Protein AF-A0A212QZI5-F1 (afdb_monomer)

InterPro domains:
  IPR009325 Protein of unknown function DUF983 [PF06170] (29-113)

Foldseek 3Di:
DPDPPPPQQPLQCLLPVQADRRPRHFHQDPDLQDGDQATPVRRFGLPDPPVPCPLLVVLLVVLCCVLVVVLVVCCVPPVDDVVVSCVPSVVSSVCSSSVSSRSSVSSVSSVCCVVVVVVRVVVD

Sequence (124 aa):
MSSDNGTKVPLSATAFLGRCPACGCGNIFKHFIVVRERCEPCGQIMGGHDSGDGPVAFIVLIAGFAVLIPALIVEVKYSWPIWLHMLVWLPLAAFLSIGLIRPFKGFLLALQYRYRRHEFDSRS

pLDDT: mean 71.13, std 11.6, range [38.88, 89.56]

Solvent-accessible surface area (backbone atoms only — not comparable to full-atom values): 7194 Å² total; per-residue (Å²): 143,82,83,91,66,85,60,79,53,55,62,63,48,18,14,73,67,30,24,29,71,75,74,56,74,30,61,37,51,76,48,96,84,43,73,38,44,51,32,83,84,72,62,48,55,59,58,87,71,72,76,63,68,62,64,58,55,54,47,51,51,54,36,44,52,69,47,50,55,57,48,53,50,45,46,77,73,63,69,60,62,69,67,59,50,51,67,50,50,52,55,50,45,49,50,47,43,60,61,48,53,48,40,49,56,27,35,51,52,42,48,46,45,70,78,44,44,70,66,48,59,80,68,100

Organism: NCBI:txid1963835

Structure (mmCIF, N/CA/C/O backbone):
data_AF-A0A212QZI5-F1
#
_entry.id   AF-A0A212QZI5-F1
#
loop_
_atom_site.group_PDB
_atom_site.id
_atom_site.type_symbol
_atom_site.label_atom_id
_atom_site.label_alt_id
_atom_site.label_comp_id
_atom_site.label_asym_id
_atom_site.label_entity_id
_atom_site.label_seq_id
_atom_site.pdbx_PDB_ins_code
_atom_site.Cartn_x
_atom_site.Cartn_y
_atom_site.Cartn_z
_atom_site.occupancy
_atom_site.B_iso_or_equiv
_atom_site.auth_seq_id
_atom_site.auth_comp_id
_atom_site.auth_asym_id
_atom_site.auth_atom_id
_atom_site.pdbx_PDB_model_num
ATOM 1 N N . MET A 1 1 ? -22.078 -2.982 31.000 1.00 39.25 1 MET A N 1
ATOM 2 C CA . MET A 1 1 ? -21.034 -3.992 31.284 1.00 39.25 1 MET A CA 1
ATOM 3 C C . MET A 1 1 ? -20.854 -4.864 30.051 1.00 39.25 1 MET A C 1
ATOM 5 O O . MET A 1 1 ? -21.568 -5.843 29.905 1.00 39.25 1 MET A O 1
ATOM 9 N N . SER A 1 2 ? -19.953 -4.480 29.143 1.00 38.88 2 SER A N 1
ATOM 10 C CA . SER A 1 2 ? -19.507 -5.340 28.042 1.00 38.88 2 SER A CA 1
ATOM 11 C C . SER A 1 2 ? -17.980 -5.312 28.015 1.00 38.88 2 SER A C 1
ATOM 13 O O . SER A 1 2 ? -17.371 -4.377 27.518 1.00 38.88 2 SER A O 1
ATOM 15 N N . SER A 1 3 ? -17.416 -6.305 28.702 1.00 42.59 3 SER A N 1
ATOM 16 C CA . SER A 1 3 ? -16.052 -6.838 28.664 1.00 42.59 3 SER A CA 1
ATOM 17 C C . SER A 1 3 ? -14.924 -5.967 28.086 1.00 42.59 3 SER A C 1
ATOM 19 O O . SER A 1 3 ? -14.514 -6.145 26.939 1.00 42.59 3 SER A O 1
ATOM 21 N N . ASP A 1 4 ? -14.287 -5.178 28.956 1.00 43.31 4 ASP A N 1
ATOM 22 C CA . ASP A 1 4 ? -12.915 -4.682 28.792 1.00 43.31 4 ASP A CA 1
ATOM 23 C C . ASP A 1 4 ? -11.900 -5.833 28.929 1.00 43.31 4 ASP A C 1
ATOM 25 O O . ASP A 1 4 ? -11.148 -5.915 29.900 1.00 43.31 4 ASP A O 1
ATOM 29 N N . ASN A 1 5 ? -11.857 -6.763 27.972 1.00 44.56 5 ASN A N 1
ATOM 30 C CA . ASN A 1 5 ? -10.724 -7.682 27.867 1.00 44.56 5 ASN A CA 1
ATOM 31 C C . ASN A 1 5 ? -9.725 -7.097 26.868 1.00 44.56 5 ASN A C 1
ATOM 33 O O . ASN A 1 5 ? -9.809 -7.341 25.663 1.00 44.56 5 ASN A O 1
ATOM 37 N N . GLY A 1 6 ? -8.822 -6.262 27.395 1.00 45.66 6 GLY A N 1
ATOM 38 C CA . GLY A 1 6 ? -7.770 -5.513 26.703 1.00 45.66 6 GLY A CA 1
ATOM 39 C C . GLY A 1 6 ? -6.726 -6.384 26.002 1.00 45.66 6 GLY A C 1
ATOM 40 O O . GLY A 1 6 ? -5.524 -6.261 26.243 1.00 45.66 6 GLY A O 1
ATOM 41 N N . THR A 1 7 ? -7.173 -7.239 25.091 1.00 51.94 7 THR A N 1
ATOM 42 C CA . THR A 1 7 ? -6.313 -8.009 24.206 1.00 51.94 7 THR A CA 1
ATOM 43 C C . THR A 1 7 ? -5.798 -7.033 23.161 1.00 51.94 7 THR A C 1
ATOM 45 O O . THR A 1 7 ? -6.494 -6.685 22.210 1.00 51.94 7 THR A O 1
ATOM 48 N N . LYS A 1 8 ? -4.587 -6.514 23.377 1.00 56.31 8 LYS A N 1
ATOM 49 C CA . LYS A 1 8 ? -3.889 -5.648 22.423 1.00 56.31 8 LYS A CA 1
ATOM 50 C C . LYS A 1 8 ? -3.602 -6.471 21.168 1.00 56.31 8 LYS A C 1
ATOM 52 O O . LYS A 1 8 ? -2.532 -7.065 21.055 1.00 56.31 8 LYS A O 1
ATOM 57 N N . VAL A 1 9 ? -4.568 -6.573 20.258 1.00 60.38 9 VAL A N 1
ATOM 58 C CA . VAL A 1 9 ? -4.349 -7.291 19.006 1.00 60.38 9 VAL A CA 1
ATOM 59 C C . VAL A 1 9 ? -3.200 -6.623 18.262 1.00 60.38 9 VAL A C 1
ATOM 61 O O . VAL A 1 9 ? -3.155 -5.390 18.174 1.00 60.38 9 VAL A O 1
ATOM 64 N N . PRO A 1 10 ? -2.231 -7.409 17.767 1.00 63.16 10 PRO A N 1
ATOM 65 C CA . PRO A 1 10 ? -1.093 -6.835 17.087 1.00 63.16 10 PRO A CA 1
ATOM 66 C C . PRO A 1 10 ? -1.583 -6.143 15.818 1.00 63.16 10 PRO A C 1
ATOM 68 O O . PRO A 1 10 ? -2.365 -6.695 15.043 1.00 63.16 10 PRO A O 1
ATOM 71 N N . LEU A 1 11 ? -1.089 -4.924 15.604 1.00 64.88 11 LEU A N 1
ATOM 72 C CA . LEU A 1 11 ? -1.424 -4.080 14.455 1.00 64.88 11 LEU A CA 1
ATOM 73 C C . LEU A 1 11 ? -1.208 -4.829 13.127 1.00 64.88 11 LEU A C 1
ATOM 75 O O . LEU A 1 11 ? -1.960 -4.647 12.175 1.00 64.88 11 LEU A O 1
ATOM 79 N N . SER A 1 12 ? -0.224 -5.733 13.100 1.00 62.19 12 SER A N 1
ATOM 80 C CA . SER A 1 12 ? 0.062 -6.629 11.982 1.00 62.19 12 SER A CA 1
ATOM 81 C C . SER A 1 12 ? -1.049 -7.648 11.712 1.00 62.19 12 SER A C 1
ATOM 83 O O . SER A 1 12 ? -1.339 -7.908 10.550 1.00 62.19 12 SER A O 1
ATOM 85 N N . ALA A 1 13 ? -1.724 -8.191 12.730 1.00 65.12 13 ALA A N 1
ATOM 86 C CA . ALA A 1 13 ? -2.852 -9.106 12.529 1.00 65.12 13 ALA A CA 1
ATOM 87 C C . ALA A 1 13 ? -4.093 -8.376 12.000 1.00 65.12 13 ALA A C 1
ATOM 89 O O . ALA A 1 13 ? -4.832 -8.922 11.184 1.00 65.12 13 ALA A O 1
ATOM 90 N N . THR A 1 14 ? -4.313 -7.124 12.397 1.00 65.94 14 THR A N 1
ATOM 91 C CA . THR A 1 14 ? -5.383 -6.316 11.796 1.00 65.94 14 THR A CA 1
ATOM 92 C C . THR A 1 14 ? -5.033 -5.890 10.368 1.00 65.94 14 THR A C 1
ATOM 94 O O . THR A 1 14 ? -5.891 -5.959 9.491 1.00 65.94 14 THR A O 1
ATOM 97 N N . ALA A 1 15 ? -3.772 -5.536 10.104 1.00 64.62 15 ALA A N 1
ATOM 98 C CA . ALA A 1 15 ? -3.309 -5.113 8.784 1.00 64.62 15 ALA A CA 1
ATOM 99 C C . ALA A 1 15 ? -3.269 -6.252 7.751 1.00 64.62 15 ALA A C 1
ATOM 101 O O . ALA A 1 15 ? -3.784 -6.089 6.650 1.00 64.62 15 ALA A O 1
ATOM 102 N N . PHE A 1 16 ? -2.687 -7.406 8.094 1.00 62.28 16 PHE A N 1
ATOM 103 C CA . PHE A 1 16 ? -2.511 -8.525 7.160 1.00 62.28 16 PHE A CA 1
ATOM 104 C C . PHE A 1 16 ? -3.683 -9.507 7.153 1.00 62.28 16 PHE A C 1
ATOM 106 O O . PHE A 1 16 ? -4.065 -9.982 6.088 1.00 62.28 16 PHE A O 1
ATOM 113 N N . LEU A 1 17 ? -4.252 -9.827 8.321 1.00 64.44 17 LEU A N 1
ATOM 114 C CA . LEU A 1 17 ? -5.346 -10.801 8.427 1.00 64.44 17 LEU A CA 1
ATOM 115 C C . LEU A 1 17 ? -6.730 -10.144 8.402 1.00 64.44 17 LEU A C 1
ATOM 117 O O . LEU A 1 17 ? -7.727 -10.855 8.321 1.00 64.44 17 LEU A O 1
ATOM 121 N N . GLY A 1 18 ? -6.820 -8.812 8.473 1.00 66.94 18 GLY A N 1
ATOM 122 C CA . GLY A 1 18 ? -8.107 -8.127 8.421 1.00 66.94 18 GLY A CA 1
ATOM 123 C C . GLY A 1 18 ? -8.990 -8.376 9.641 1.00 66.94 18 GLY A C 1
ATOM 124 O O . GLY A 1 18 ? -10.215 -8.365 9.520 1.00 66.94 18 GLY A O 1
ATOM 125 N N . ARG A 1 19 ? -8.378 -8.631 10.803 1.00 71.38 19 ARG A N 1
ATOM 126 C CA . ARG A 1 19 ? -9.061 -8.938 12.069 1.00 71.38 19 ARG A CA 1
ATOM 127 C C . ARG A 1 19 ? -9.432 -7.687 12.848 1.00 71.38 19 ARG A C 1
ATOM 129 O O . ARG A 1 19 ? -8.618 -6.779 12.977 1.00 71.38 19 ARG A O 1
ATOM 136 N N . CYS A 1 20 ? -10.621 -7.686 13.437 1.00 73.06 20 CYS A N 1
ATOM 137 C CA . CYS A 1 20 ? -11.194 -6.580 14.191 1.00 73.06 20 CYS A CA 1
ATOM 138 C C . CYS A 1 20 ? -10.246 -6.098 15.299 1.00 73.06 20 CYS A C 1
ATOM 140 O O . CYS A 1 20 ? -9.810 -6.922 16.104 1.00 73.06 20 CYS A O 1
ATOM 142 N N . PRO A 1 21 ? -9.946 -4.787 15.381 1.00 68.38 21 PRO A N 1
ATOM 143 C CA . PRO A 1 21 ? -9.022 -4.249 16.376 1.00 68.38 21 PRO A CA 1
ATOM 144 C C . PRO A 1 21 ? -9.602 -4.245 17.802 1.00 68.38 21 PRO A C 1
ATOM 146 O O . PRO A 1 21 ? -8.856 -4.045 18.756 1.00 68.38 21 PRO A O 1
ATOM 149 N N . ALA A 1 22 ? -10.916 -4.461 17.954 1.00 68.25 22 ALA A N 1
ATOM 150 C CA . ALA A 1 22 ? -11.597 -4.551 19.244 1.00 68.25 22 ALA A CA 1
ATOM 151 C C . ALA A 1 22 ? -11.564 -5.975 19.823 1.00 68.25 22 ALA A C 1
ATOM 153 O O . ALA A 1 22 ? -11.175 -6.170 20.968 1.00 68.25 22 ALA A O 1
ATOM 154 N N . CYS A 1 23 ? -11.952 -6.978 19.025 1.00 69.12 23 CYS A N 1
ATOM 155 C CA . CYS A 1 23 ? -12.122 -8.358 19.499 1.00 69.12 23 CYS A CA 1
ATOM 156 C C . CYS A 1 23 ? -11.087 -9.359 18.968 1.00 69.12 23 CYS A C 1
ATOM 158 O O . CYS A 1 23 ? -11.017 -10.478 19.461 1.00 69.12 23 CYS A O 1
ATOM 160 N N . GLY A 1 24 ? -10.320 -9.018 17.929 1.00 66.56 24 GLY A N 1
ATOM 161 C CA . GLY A 1 24 ? -9.281 -9.871 17.338 1.00 66.56 24 GLY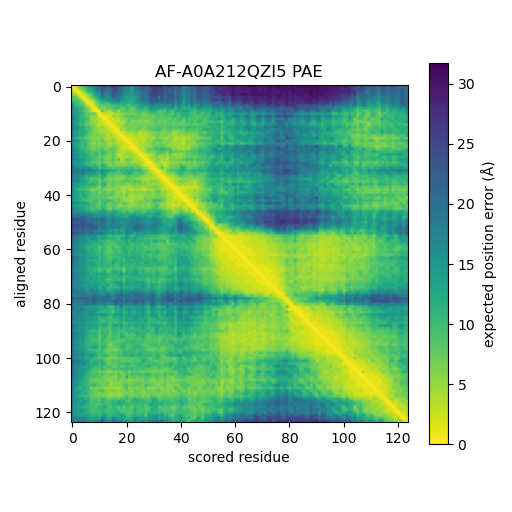 A CA 1
ATOM 162 C C . GLY A 1 24 ? -9.735 -11.135 16.600 1.00 66.56 24 GLY A C 1
ATOM 163 O O . GLY A 1 24 ? -8.908 -11.793 15.959 1.00 66.56 24 GLY A O 1
ATOM 164 N N . CYS A 1 25 ? -11.029 -11.455 16.642 1.00 66.00 25 CYS A N 1
ATOM 165 C CA . CYS A 1 25 ? -11.601 -12.669 16.051 1.00 66.00 25 CYS A CA 1
ATOM 166 C C . CYS A 1 25 ? -12.494 -12.399 14.830 1.00 66.00 25 CYS A C 1
ATOM 168 O O . CYS A 1 25 ? -12.590 -13.250 13.952 1.00 66.00 25 CYS A O 1
ATOM 170 N N . GLY A 1 26 ? -13.143 -11.232 14.746 1.00 67.94 26 GLY A N 1
ATOM 171 C CA . GLY A 1 26 ? -14.036 -10.899 13.629 1.00 67.94 26 GLY A CA 1
ATOM 172 C C . GLY A 1 26 ? -13.288 -10.378 12.405 1.00 67.94 26 GLY A C 1
ATOM 173 O O . GLY A 1 26 ? -12.393 -9.553 12.555 1.00 67.94 26 GLY A O 1
ATOM 174 N N . ASN A 1 27 ? -13.673 -10.790 11.196 1.00 68.00 27 ASN A N 1
ATOM 175 C CA . ASN A 1 27 ? -13.150 -10.177 9.972 1.00 68.00 27 ASN A CA 1
ATOM 176 C C . ASN A 1 27 ? -13.803 -8.813 9.724 1.00 68.00 27 ASN A C 1
ATOM 178 O O . ASN A 1 27 ? -15.028 -8.688 9.686 1.00 68.00 27 ASN A O 1
ATOM 182 N N . ILE A 1 28 ? -12.969 -7.798 9.513 1.00 68.62 28 ILE A N 1
ATOM 183 C CA . ILE A 1 28 ? -13.389 -6.434 9.178 1.00 68.62 28 ILE A CA 1
ATOM 184 C C . ILE A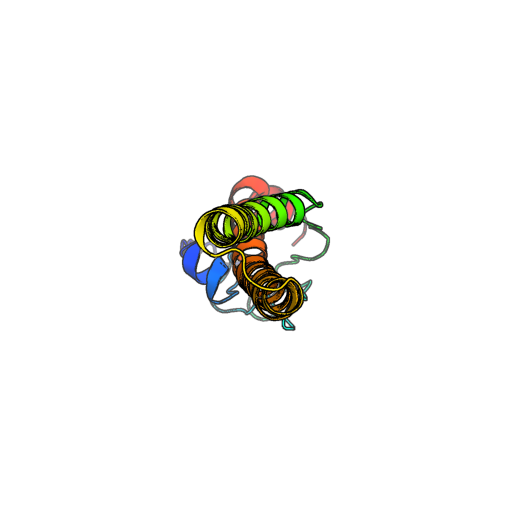 1 28 ? -13.702 -6.310 7.686 1.00 68.62 28 ILE A C 1
ATOM 186 O O . ILE A 1 28 ? -14.474 -5.451 7.274 1.00 68.62 28 ILE A O 1
ATOM 190 N N . PHE A 1 29 ? -13.119 -7.171 6.854 1.00 66.81 29 PHE A N 1
ATOM 191 C CA . PHE A 1 29 ? -13.339 -7.154 5.414 1.00 66.81 29 PHE A CA 1
ATOM 192 C C . PHE A 1 29 ? -14.452 -8.131 5.038 1.00 66.81 29 PHE A C 1
ATOM 194 O O . PHE A 1 29 ? -14.348 -9.331 5.292 1.00 66.81 29 PHE A O 1
ATOM 201 N N . LYS A 1 30 ? -15.522 -7.612 4.420 1.00 60.16 30 LYS A N 1
ATOM 202 C CA . LYS A 1 30 ? -16.602 -8.433 3.845 1.00 60.16 30 LYS A CA 1
ATOM 203 C C . LYS A 1 30 ? -16.194 -8.992 2.481 1.00 60.16 30 LYS A C 1
ATOM 205 O O . LYS A 1 30 ? -16.609 -10.089 2.131 1.00 60.16 30 LYS A O 1
ATOM 210 N N . HIS A 1 31 ? -15.422 -8.228 1.707 1.00 63.50 31 HIS A N 1
ATOM 211 C CA . HIS A 1 31 ? -14.906 -8.569 0.372 1.00 63.50 31 HIS A CA 1
ATOM 212 C C . HIS A 1 31 ? -13.448 -8.108 0.234 1.00 63.50 31 HIS A C 1
ATOM 214 O O . HIS A 1 31 ? -12.894 -7.501 1.145 1.00 63.50 31 HIS A O 1
ATOM 220 N N . PHE A 1 32 ? -12.842 -8.347 -0.935 1.00 56.56 32 PHE A N 1
ATOM 221 C CA . PHE A 1 32 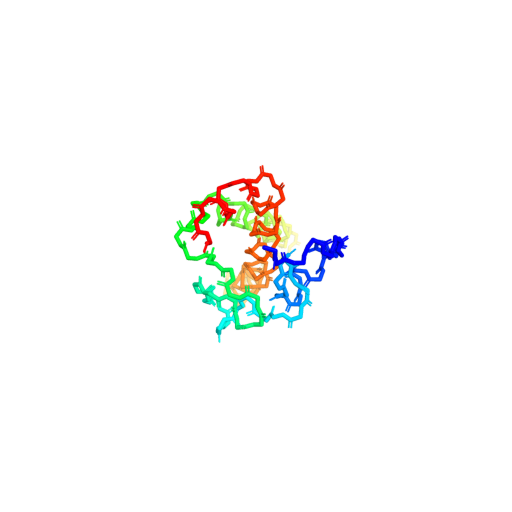? -11.438 -8.055 -1.243 1.00 56.56 32 PHE A CA 1
ATOM 222 C C . PHE A 1 32 ? -10.964 -6.634 -0.855 1.00 56.56 32 PHE A C 1
ATOM 224 O O . PHE A 1 32 ? -9.788 -6.480 -0.523 1.00 56.56 32 PHE A O 1
ATOM 231 N N . ILE A 1 33 ? -11.860 -5.632 -0.896 1.00 59.06 33 ILE A N 1
ATOM 232 C CA . ILE A 1 33 ? -11.581 -4.203 -0.630 1.00 59.06 33 ILE A CA 1
ATOM 233 C C . ILE A 1 33 ? -12.677 -3.540 0.248 1.00 59.06 33 ILE A C 1
ATOM 235 O O . ILE A 1 33 ? -12.510 -2.409 0.707 1.00 59.06 33 ILE A O 1
ATOM 239 N N . VAL A 1 34 ? -13.799 -4.226 0.510 1.00 62.19 34 VAL A N 1
ATOM 240 C CA . VAL A 1 34 ? -14.972 -3.640 1.187 1.00 62.19 34 VAL A CA 1
ATOM 241 C C . VAL A 1 34 ? -14.889 -3.880 2.690 1.00 62.19 34 VAL A C 1
ATOM 243 O O . VAL A 1 34 ? -14.944 -5.027 3.152 1.00 62.19 34 VAL A O 1
ATOM 246 N N . VAL A 1 35 ? -14.779 -2.784 3.438 1.00 65.75 35 VAL A N 1
ATOM 247 C CA . VAL A 1 35 ? -14.856 -2.770 4.900 1.00 65.75 35 VAL A CA 1
ATOM 248 C C . VAL A 1 35 ? -16.310 -2.974 5.316 1.00 65.75 35 VAL A C 1
ATOM 250 O O . VAL A 1 35 ? -17.228 -2.394 4.742 1.00 65.75 35 VAL A O 1
ATOM 253 N N . ARG A 1 36 ? -16.528 -3.845 6.293 1.00 67.31 36 ARG A N 1
ATOM 254 C CA . ARG A 1 36 ? -17.842 -4.148 6.849 1.00 67.31 36 ARG A CA 1
ATOM 255 C C . ARG A 1 36 ? -18.197 -3.075 7.872 1.00 67.31 36 ARG A C 1
ATOM 257 O O . ARG A 1 36 ? -17.394 -2.760 8.744 1.00 67.31 36 ARG A O 1
ATOM 264 N N . GLU A 1 37 ? -19.412 -2.546 7.791 1.00 67.56 37 GLU A N 1
ATOM 265 C CA . GLU A 1 37 ? -19.878 -1.485 8.694 1.00 67.56 37 GLU A CA 1
ATOM 266 C C . GLU A 1 37 ? -20.004 -1.942 10.148 1.00 67.56 37 GLU A C 1
ATOM 268 O O . GLU A 1 37 ? -19.946 -1.116 11.055 1.00 67.56 37 GLU A O 1
ATOM 273 N N . ARG A 1 38 ? -20.165 -3.250 10.381 1.00 69.75 38 ARG A N 1
ATOM 274 C CA . ARG A 1 38 ? -20.322 -3.829 11.713 1.00 69.75 38 ARG A CA 1
ATOM 275 C C . ARG A 1 38 ? -19.534 -5.128 11.865 1.00 69.75 38 ARG A C 1
ATOM 277 O O . ARG A 1 38 ? -19.508 -5.968 10.964 1.00 69.75 38 ARG A O 1
ATOM 284 N N . CYS A 1 39 ? -18.917 -5.286 13.030 1.00 75.94 39 CYS A N 1
ATOM 285 C CA . CYS A 1 39 ? -18.313 -6.531 13.500 1.00 75.94 39 CYS A CA 1
ATOM 286 C C . CYS A 1 39 ? -19.399 -7.552 13.886 1.00 75.94 39 CYS A C 1
ATOM 288 O O . CYS A 1 39 ? -20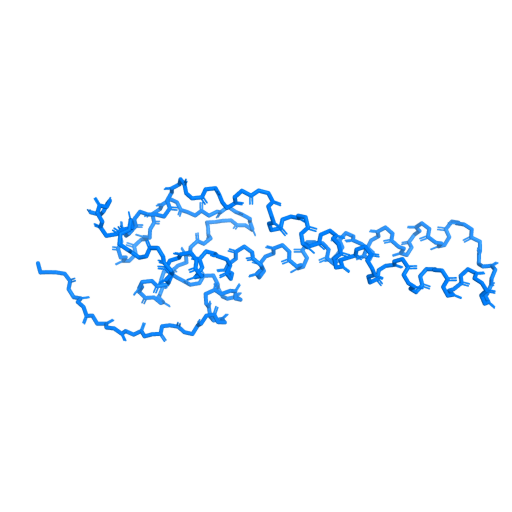.231 -7.242 14.730 1.00 75.94 39 CYS A O 1
ATOM 290 N N . GLU A 1 40 ? -19.375 -8.773 13.344 1.00 69.44 40 GLU A N 1
ATOM 291 C CA . GLU A 1 40 ? -20.295 -9.859 13.753 1.00 69.44 40 GLU A CA 1
ATOM 292 C C . GLU A 1 40 ? -20.109 -10.307 15.219 1.00 69.44 40 GLU A C 1
ATOM 294 O O . GLU A 1 40 ? -21.096 -10.338 15.946 1.00 69.44 40 GLU A O 1
ATOM 299 N N . PRO A 1 41 ? -18.884 -10.612 15.697 1.00 70.56 41 PRO A N 1
ATOM 300 C CA . PRO A 1 41 ? -18.705 -11.125 17.060 1.00 70.56 41 PRO A CA 1
ATOM 301 C C . PRO A 1 41 ? -18.731 -10.053 18.155 1.00 70.56 41 PRO A C 1
ATOM 303 O O . PRO A 1 41 ? -18.974 -10.377 19.310 1.00 70.56 41 PRO A O 1
ATOM 306 N N . CYS A 1 42 ? -18.447 -8.792 17.823 1.00 73.62 42 CYS A N 1
ATOM 307 C CA . CYS A 1 42 ? -18.333 -7.709 18.804 1.00 73.62 42 CYS A CA 1
ATOM 308 C C . CYS A 1 42 ? -19.359 -6.590 18.631 1.00 73.62 42 CYS A C 1
ATOM 310 O O . CYS A 1 42 ? -19.467 -5.726 19.489 1.00 73.62 42 CYS A O 1
ATOM 312 N N . GLY A 1 43 ? -20.103 -6.565 17.524 1.00 69.38 43 GLY A N 1
ATOM 313 C CA . GLY A 1 43 ? -21.138 -5.561 17.283 1.00 69.38 43 GLY A CA 1
ATOM 314 C C . GLY A 1 43 ? -20.631 -4.141 17.009 1.00 69.38 43 GLY A C 1
ATOM 315 O O . GLY A 1 43 ? -21.448 -3.306 16.624 1.00 69.38 43 GLY A O 1
ATOM 316 N N . GLN A 1 44 ? -19.324 -3.865 17.142 1.00 70.88 44 GLN A N 1
ATOM 317 C CA . GLN A 1 44 ? -18.746 -2.531 16.943 1.00 70.88 44 GLN A CA 1
ATOM 318 C C . GLN A 1 44 ? -19.058 -1.976 15.547 1.00 70.88 44 GLN A C 1
ATOM 320 O O . GLN A 1 44 ? -18.826 -2.655 14.537 1.00 70.88 44 GLN A O 1
ATOM 325 N N . ILE A 1 45 ? -19.553 -0.736 15.504 1.00 70.69 45 ILE A N 1
ATOM 326 C CA . ILE A 1 45 ? -19.828 0.006 14.271 1.00 70.69 45 ILE A CA 1
ATOM 327 C C . ILE A 1 45 ? -18.517 0.623 13.772 1.00 70.69 45 ILE A C 1
ATOM 329 O O . ILE A 1 45 ? -17.929 1.476 14.425 1.00 70.69 45 ILE A O 1
ATOM 333 N N . MET A 1 46 ? -18.055 0.170 12.610 1.00 67.31 46 MET A N 1
ATOM 334 C CA . MET A 1 46 ? -16.855 0.650 11.910 1.00 67.31 46 MET A CA 1
ATOM 335 C C . MET A 1 46 ? -17.200 1.424 10.623 1.00 67.31 46 MET A C 1
ATOM 337 O O . MET A 1 46 ? -16.305 1.915 9.937 1.00 67.31 46 MET A O 1
ATOM 341 N N . GLY A 1 47 ? -18.489 1.533 10.281 1.00 59.81 47 GLY A N 1
ATOM 342 C CA . GLY A 1 47 ? -18.976 2.278 9.120 1.00 59.81 47 GLY A CA 1
ATOM 343 C C . GLY A 1 47 ? -18.802 3.796 9.257 1.00 59.81 47 GLY A C 1
ATOM 344 O O . GLY A 1 47 ? -19.013 4.369 10.327 1.00 59.81 47 GLY A O 1
ATOM 345 N N . GLY A 1 48 ? -18.433 4.456 8.155 1.00 56.19 48 GLY A N 1
ATOM 346 C CA . GLY A 1 48 ? -18.358 5.920 8.053 1.00 56.19 48 GLY A CA 1
ATOM 347 C C . GLY A 1 48 ? -16.976 6.537 8.282 1.00 56.19 48 GLY A C 1
ATOM 348 O O . GLY A 1 48 ? -16.826 7.740 8.094 1.00 56.19 48 GLY A O 1
ATOM 349 N N . HIS A 1 49 ? -15.960 5.744 8.631 1.00 54.28 49 HIS A N 1
ATOM 350 C CA . HIS A 1 49 ? -14.568 6.185 8.546 1.00 54.28 49 HIS A CA 1
ATOM 351 C C . HIS A 1 49 ? -14.050 5.926 7.131 1.00 54.28 49 HIS A C 1
ATOM 353 O O . HIS A 1 49 ? -13.304 4.980 6.867 1.00 54.28 49 HIS A O 1
ATOM 359 N N . ASP A 1 50 ? -14.485 6.773 6.201 1.00 54.47 50 ASP A N 1
ATOM 360 C CA . ASP A 1 50 ? -13.786 6.921 4.935 1.00 54.47 50 ASP A CA 1
ATOM 361 C C . ASP A 1 50 ? -12.413 7.497 5.293 1.00 54.47 50 ASP A C 1
ATOM 363 O O . ASP A 1 50 ? -12.269 8.658 5.682 1.00 54.47 50 ASP A O 1
ATOM 367 N N . SER A 1 51 ? -11.402 6.628 5.341 1.00 54.69 51 SER A N 1
ATOM 368 C CA . SER A 1 51 ? -10.014 7.052 5.479 1.00 54.69 51 SER A CA 1
ATOM 369 C C . SER A 1 51 ? -9.685 7.853 4.226 1.00 54.69 51 SER A C 1
ATOM 371 O O . SER A 1 51 ? -9.274 7.262 3.231 1.00 54.69 51 SER A O 1
ATOM 373 N N . GLY A 1 52 ? -9.957 9.162 4.272 1.00 54.16 52 GLY A N 1
ATOM 374 C CA . GLY A 1 52 ? -9.840 10.081 3.141 1.00 54.16 52 GLY A CA 1
ATOM 375 C C . GLY A 1 52 ? -8.506 9.933 2.427 1.00 54.16 52 GLY A C 1
ATOM 376 O O . GLY A 1 52 ? -7.533 9.575 3.076 1.00 54.16 52 GLY A O 1
ATOM 377 N N . ASP A 1 53 ? -8.490 10.211 1.122 1.00 58.88 53 ASP A N 1
ATOM 378 C CA . ASP A 1 53 ? -7.520 9.888 0.051 1.00 58.88 53 ASP A CA 1
ATOM 379 C C . ASP A 1 53 ? -5.996 9.867 0.330 1.00 58.88 53 ASP A C 1
ATOM 381 O O . ASP A 1 53 ? -5.223 9.402 -0.511 1.00 58.88 53 ASP A O 1
ATOM 385 N N . GLY A 1 54 ? -5.520 10.277 1.506 1.00 63.62 54 GLY A N 1
ATOM 386 C CA . GLY A 1 54 ? -4.130 10.128 1.952 1.00 63.62 54 GLY A CA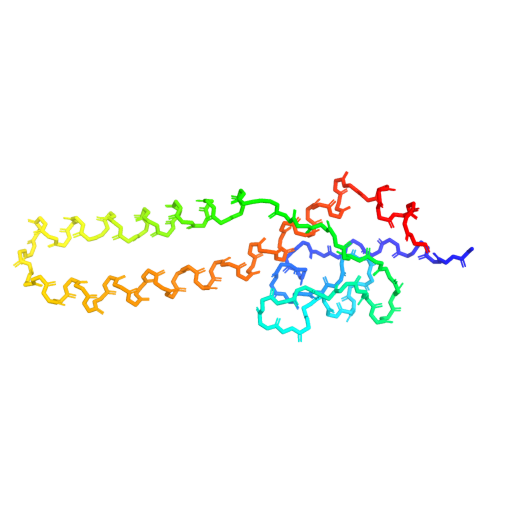 1
ATOM 387 C C . GLY A 1 54 ? -3.525 8.716 1.806 1.00 63.62 54 GLY A C 1
ATOM 388 O O . GLY A 1 54 ? -2.359 8.614 1.420 1.00 63.62 54 GLY A O 1
ATOM 389 N N . PRO A 1 55 ? -4.268 7.614 2.035 1.00 69.56 55 PRO A N 1
ATOM 390 C CA . PRO A 1 55 ? -3.769 6.256 1.853 1.00 69.56 55 PRO A CA 1
ATOM 391 C C . PRO A 1 55 ? -3.398 5.967 0.406 1.00 69.56 55 PRO A C 1
ATOM 393 O O . PRO A 1 55 ? -2.354 5.380 0.131 1.00 69.56 55 PRO A O 1
ATOM 396 N N . VAL A 1 56 ? -4.258 6.399 -0.515 1.00 74.19 56 VAL A N 1
ATOM 397 C CA . VAL A 1 56 ? -4.104 6.149 -1.947 1.00 74.19 56 VAL A CA 1
ATOM 398 C C . VAL A 1 56 ? -2.911 6.935 -2.476 1.00 74.19 56 VAL A C 1
ATOM 400 O O . VAL A 1 56 ? -2.065 6.353 -3.150 1.00 74.19 56 VAL A O 1
ATOM 403 N N . ALA A 1 57 ? -2.776 8.209 -2.095 1.00 78.94 57 ALA A N 1
ATOM 404 C CA . ALA A 1 57 ? -1.634 9.033 -2.485 1.00 78.94 57 ALA A CA 1
ATOM 405 C C . ALA A 1 57 ? -0.293 8.424 -2.034 1.00 78.94 57 ALA A C 1
ATOM 407 O O . ALA A 1 57 ? 0.654 8.363 -2.817 1.00 78.94 57 ALA A O 1
ATOM 408 N N . PHE A 1 58 ? -0.218 7.907 -0.802 1.00 80.44 58 PHE A N 1
ATOM 409 C CA . PHE A 1 58 ? 1.005 7.285 -0.283 1.00 80.44 58 PHE A CA 1
ATOM 410 C C . PHE A 1 58 ? 1.377 6.006 -1.045 1.00 80.44 58 PHE A C 1
ATOM 412 O O . PHE A 1 58 ? 2.545 5.784 -1.369 1.00 80.44 58 PHE A O 1
ATOM 419 N N . ILE A 1 59 ? 0.378 5.183 -1.379 1.00 80.19 59 ILE A N 1
ATOM 420 C CA . ILE A 1 59 ? 0.576 3.960 -2.165 1.00 80.19 59 ILE A CA 1
ATOM 421 C C . ILE A 1 59 ? 1.056 4.293 -3.577 1.00 80.19 59 ILE A C 1
ATOM 423 O O . ILE A 1 59 ? 2.007 3.674 -4.051 1.00 80.19 59 ILE A O 1
ATOM 427 N N . VAL A 1 60 ? 0.434 5.278 -4.231 1.00 83.62 60 VAL A N 1
ATOM 428 C CA . VAL A 1 60 ? 0.804 5.707 -5.586 1.00 83.62 60 VAL A CA 1
ATOM 429 C C . VAL A 1 60 ? 2.224 6.269 -5.615 1.00 83.62 60 VAL A C 1
ATOM 431 O O . VAL A 1 60 ? 2.974 5.942 -6.530 1.00 83.62 60 VAL A O 1
ATOM 434 N N . LEU A 1 61 ? 2.635 7.040 -4.602 1.00 86.69 61 LEU A N 1
ATOM 435 C CA . LEU A 1 61 ? 4.010 7.537 -4.494 1.00 86.69 61 LEU A CA 1
ATOM 436 C C . LEU A 1 61 ? 5.017 6.387 -4.375 1.00 86.69 61 LEU A C 1
ATOM 438 O O . LEU A 1 61 ? 5.963 6.322 -5.157 1.00 86.69 61 LEU A O 1
ATOM 442 N N . ILE A 1 62 ? 4.805 5.451 -3.445 1.00 85.38 62 ILE A N 1
ATOM 443 C CA . ILE A 1 62 ? 5.718 4.313 -3.246 1.00 85.38 62 ILE A CA 1
ATOM 444 C C . ILE A 1 62 ? 5.773 3.427 -4.495 1.00 85.38 62 ILE A C 1
ATOM 446 O O . ILE A 1 62 ? 6.862 3.082 -4.955 1.00 85.38 62 ILE A O 1
ATOM 450 N N . ALA A 1 63 ? 4.615 3.075 -5.060 1.00 86.81 63 ALA A N 1
ATOM 451 C CA . ALA A 1 63 ? 4.537 2.254 -6.265 1.00 86.81 63 ALA A CA 1
ATOM 452 C C . ALA A 1 63 ? 5.187 2.959 -7.464 1.00 86.81 63 ALA A C 1
ATOM 454 O O . ALA A 1 63 ? 5.939 2.334 -8.207 1.00 86.81 63 ALA A O 1
ATOM 455 N N . GLY A 1 64 ? 4.956 4.267 -7.608 1.00 86.19 64 GLY A N 1
ATOM 456 C CA . GLY A 1 64 ? 5.567 5.106 -8.633 1.00 86.19 64 GLY A CA 1
ATOM 457 C C . GLY A 1 64 ? 7.088 5.101 -8.537 1.00 86.19 64 GLY A C 1
ATOM 458 O O . GLY A 1 64 ? 7.747 4.772 -9.514 1.00 86.19 64 GLY A O 1
ATOM 459 N N . PHE A 1 65 ? 7.663 5.371 -7.363 1.00 88.81 65 PHE A N 1
ATOM 460 C CA . PHE A 1 65 ? 9.118 5.316 -7.173 1.00 88.81 65 PHE A CA 1
ATOM 461 C C . PHE A 1 65 ? 9.698 3.921 -7.439 1.00 88.81 65 PHE A C 1
ATOM 463 O O . PHE A 1 65 ? 10.726 3.800 -8.106 1.00 88.81 65 PHE A O 1
ATOM 470 N N . ALA A 1 66 ? 9.027 2.869 -6.964 1.00 87.62 66 ALA A N 1
ATOM 471 C CA . ALA A 1 66 ? 9.466 1.487 -7.152 1.00 87.62 66 ALA A CA 1
ATOM 472 C C . ALA A 1 66 ? 9.455 1.039 -8.623 1.00 87.62 66 ALA A C 1
ATOM 474 O O . ALA A 1 66 ? 10.233 0.166 -8.993 1.00 87.62 66 ALA A O 1
ATOM 475 N N . VAL A 1 67 ? 8.592 1.625 -9.455 1.00 87.06 67 VAL A N 1
ATOM 476 C CA . VAL A 1 67 ? 8.480 1.339 -10.895 1.00 87.06 67 VAL A CA 1
ATOM 477 C C . VAL A 1 67 ? 9.390 2.264 -11.707 1.00 87.06 67 VAL A C 1
ATOM 479 O O . VAL A 1 67 ? 10.151 1.799 -12.548 1.00 87.06 67 VAL A O 1
ATOM 482 N N . LEU A 1 68 ? 9.365 3.570 -11.434 1.00 87.88 68 LEU A N 1
ATOM 483 C CA . LEU A 1 68 ? 10.064 4.589 -12.222 1.00 87.88 68 LEU A CA 1
ATOM 484 C C . LEU A 1 68 ? 11.587 4.510 -12.094 1.00 87.88 68 LEU A C 1
ATOM 486 O O . LEU A 1 68 ? 12.276 4.652 -13.100 1.00 87.88 68 LEU A O 1
ATOM 490 N N . ILE A 1 69 ? 12.126 4.269 -10.891 1.00 89.56 69 ILE A N 1
ATOM 491 C CA . ILE A 1 69 ? 13.583 4.165 -10.692 1.00 89.56 69 ILE A CA 1
ATOM 492 C C . ILE A 1 69 ? 14.180 3.044 -11.558 1.00 89.56 69 ILE A C 1
ATOM 494 O O . ILE A 1 69 ? 15.088 3.319 -12.345 1.00 89.56 69 ILE A O 1
ATOM 498 N N . PRO A 1 70 ? 13.709 1.788 -11.463 1.00 84.94 70 PRO A N 1
ATOM 499 C CA . PRO A 1 70 ? 14.268 0.723 -12.278 1.00 84.94 70 PRO A CA 1
ATOM 500 C C . PRO A 1 70 ? 13.878 0.842 -13.760 1.00 84.94 70 PRO A C 1
ATOM 502 O O . PRO A 1 70 ? 14.684 0.440 -14.594 1.00 84.94 70 PRO A O 1
ATOM 505 N N . ALA A 1 71 ? 12.739 1.457 -14.113 1.00 84.38 71 ALA A N 1
ATOM 506 C CA . ALA A 1 71 ? 12.412 1.782 -15.509 1.00 84.38 71 ALA A CA 1
ATOM 507 C C . ALA A 1 71 ? 13.458 2.693 -16.139 1.00 84.38 71 ALA A C 1
ATOM 509 O O . ALA A 1 71 ? 14.015 2.360 -17.183 1.00 84.38 71 ALA A O 1
ATOM 510 N N . LEU A 1 72 ? 13.807 3.775 -15.444 1.00 86.25 72 LEU A N 1
ATOM 511 C CA . LEU A 1 72 ? 14.823 4.711 -15.905 1.00 86.25 72 LEU A CA 1
ATOM 512 C C . LEU A 1 72 ? 16.202 4.041 -16.019 1.00 86.25 72 LEU A C 1
ATOM 514 O O . LEU A 1 72 ? 16.926 4.270 -16.984 1.00 86.25 72 LEU A O 1
ATOM 518 N N . ILE A 1 73 ? 16.563 3.174 -15.067 1.00 86.00 73 ILE A N 1
ATOM 519 C CA . ILE A 1 73 ? 17.832 2.427 -15.111 1.00 86.00 73 ILE A CA 1
ATOM 520 C C . ILE A 1 73 ? 17.879 1.486 -16.321 1.00 86.00 73 ILE A C 1
ATOM 522 O O . ILE A 1 73 ? 18.905 1.412 -16.997 1.00 86.00 73 ILE A O 1
ATOM 526 N N . VAL A 1 74 ? 16.796 0.755 -16.593 1.00 84.69 74 VAL A N 1
ATOM 527 C CA . VAL A 1 74 ? 16.715 -0.169 -17.735 1.00 84.69 74 VAL A CA 1
ATOM 528 C C . VAL A 1 74 ? 16.775 0.595 -19.056 1.00 84.69 74 VAL A C 1
ATOM 530 O O . VAL A 1 74 ? 17.491 0.178 -19.966 1.00 84.69 74 VAL A O 1
ATOM 533 N N . GLU A 1 75 ? 16.095 1.733 -19.150 1.00 82.25 75 GLU A N 1
ATOM 534 C CA . GLU A 1 75 ? 16.097 2.571 -20.348 1.00 82.25 75 GLU A CA 1
ATOM 535 C C . GLU A 1 75 ? 17.493 3.129 -20.652 1.00 82.25 75 GLU A C 1
ATOM 537 O O . GLU A 1 75 ? 18.001 2.953 -21.763 1.00 82.25 75 GLU A O 1
ATOM 542 N N . VAL A 1 76 ? 18.164 3.695 -19.642 1.00 83.62 76 VAL A N 1
ATOM 543 C CA . VAL A 1 76 ? 19.516 4.262 -19.779 1.00 83.62 76 VAL A CA 1
ATOM 544 C C . VAL A 1 76 ? 20.560 3.190 -20.097 1.00 83.62 76 VAL A C 1
ATOM 546 O O . VAL A 1 76 ? 21.506 3.454 -20.837 1.00 83.62 76 VAL A O 1
ATOM 549 N N . LYS A 1 77 ? 20.426 1.983 -19.533 1.00 81.31 77 LYS A N 1
ATOM 550 C CA . LYS A 1 77 ? 21.480 0.959 -19.596 1.00 81.31 77 LYS A CA 1
ATOM 551 C C . LYS A 1 77 ? 21.315 -0.041 -20.740 1.00 81.31 77 LYS A C 1
ATOM 553 O O . LYS A 1 77 ? 22.315 -0.588 -21.193 1.00 81.31 77 LYS A O 1
ATOM 558 N N . TYR A 1 78 ? 20.083 -0.321 -21.165 1.00 72.88 78 TYR A N 1
ATOM 559 C CA . TYR A 1 78 ? 19.776 -1.416 -22.094 1.00 72.88 78 TYR A CA 1
ATOM 560 C C . TYR A 1 78 ? 19.057 -0.983 -23.378 1.00 72.88 78 TYR A C 1
ATOM 562 O O . TYR A 1 78 ? 18.918 -1.819 -24.269 1.00 72.88 78 TYR A O 1
ATOM 570 N N . SER A 1 79 ? 18.606 0.276 -23.497 1.00 69.44 79 SER A N 1
ATOM 571 C CA . SER A 1 79 ? 17.878 0.785 -24.678 1.00 69.44 79 SER A CA 1
ATOM 572 C C . SER A 1 79 ? 16.784 -0.183 -25.158 1.00 69.44 79 SER A C 1
ATOM 574 O O . SER A 1 79 ? 16.690 -0.527 -26.337 1.00 69.44 79 SER A O 1
ATOM 576 N N . TRP A 1 80 ? 15.993 -0.704 -24.216 1.00 69.88 80 TRP A N 1
ATOM 577 C CA . TRP A 1 80 ? 15.010 -1.749 -24.499 1.00 69.88 80 TRP A CA 1
ATOM 578 C C . TRP A 1 80 ? 13.837 -1.208 -25.336 1.00 69.88 80 TRP A C 1
ATOM 580 O O . TRP A 1 80 ? 13.417 -0.069 -25.126 1.00 69.88 80 TRP A O 1
ATOM 590 N N . PRO A 1 81 ? 13.247 -2.011 -26.242 1.00 78.88 81 PRO A N 1
ATOM 591 C CA . PRO A 1 81 ? 12.107 -1.579 -27.042 1.00 78.88 81 PRO A CA 1
ATOM 592 C C . PRO A 1 81 ? 10.912 -1.174 -26.160 1.00 78.88 81 PRO A C 1
ATOM 594 O O . PRO A 1 81 ? 10.600 -1.828 -25.160 1.00 78.88 81 PRO A O 1
ATOM 597 N N . ILE A 1 82 ? 10.212 -0.106 -26.563 1.00 77.88 82 ILE A N 1
ATOM 598 C CA . ILE A 1 82 ? 9.133 0.542 -25.788 1.00 77.88 82 ILE A CA 1
ATOM 599 C C . ILE A 1 82 ? 7.985 -0.419 -25.426 1.00 77.88 82 ILE A C 1
ATOM 601 O O . ILE A 1 82 ? 7.361 -0.297 -24.373 1.00 77.88 82 ILE A O 1
ATOM 605 N N . TRP A 1 83 ? 7.716 -1.414 -26.277 1.00 82.38 83 TRP A N 1
ATOM 606 C CA . TRP A 1 83 ? 6.659 -2.401 -26.041 1.00 82.38 83 TRP A CA 1
ATOM 607 C C . TRP A 1 83 ? 6.938 -3.271 -24.809 1.00 82.38 83 TRP A C 1
ATOM 609 O O . TRP A 1 83 ? 6.028 -3.574 -24.041 1.00 82.38 83 TRP A O 1
ATOM 619 N N . LEU A 1 84 ? 8.205 -3.618 -24.581 1.00 84.19 84 LEU A N 1
ATOM 620 C CA . LEU A 1 84 ? 8.628 -4.447 -23.455 1.00 84.19 84 LEU A CA 1
ATOM 621 C C . LEU A 1 84 ? 8.559 -3.659 -22.140 1.00 84.19 84 LEU A C 1
ATOM 623 O O . LEU A 1 84 ? 8.151 -4.200 -21.114 1.00 84.19 84 LEU A O 1
ATOM 627 N N . HIS A 1 85 ? 8.835 -2.352 -22.201 1.00 79.81 85 HIS A N 1
ATOM 628 C CA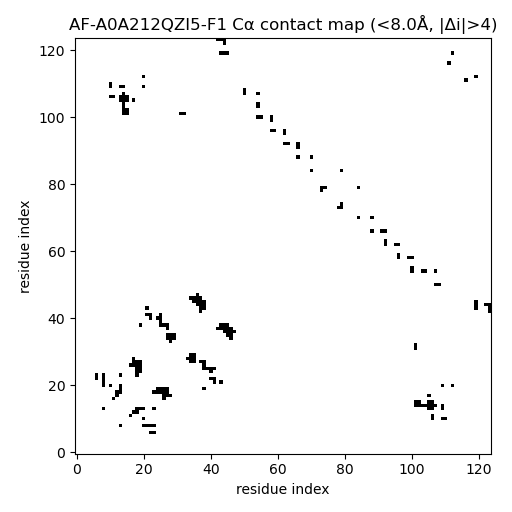 . HIS A 1 85 ? 8.572 -1.434 -21.096 1.00 79.81 85 HIS A CA 1
ATOM 629 C C . HIS A 1 85 ? 7.089 -1.443 -20.716 1.00 79.81 85 HIS A C 1
ATOM 631 O O . HIS A 1 85 ? 6.759 -1.687 -19.558 1.00 79.81 85 HIS A O 1
ATOM 637 N N . MET A 1 86 ? 6.176 -1.248 -21.671 1.00 81.50 86 MET A N 1
ATOM 638 C CA . MET A 1 86 ? 4.747 -1.284 -21.346 1.00 81.50 86 MET A CA 1
ATOM 639 C C . MET A 1 86 ? 4.311 -2.649 -20.809 1.00 81.50 86 MET A C 1
ATOM 641 O O . MET A 1 86 ? 3.611 -2.699 -19.805 1.00 81.50 86 MET A O 1
ATOM 645 N N . LEU A 1 87 ? 4.760 -3.753 -21.410 1.00 87.56 87 LEU A N 1
ATOM 646 C CA . LEU A 1 87 ? 4.362 -5.096 -20.982 1.00 87.56 87 LEU A CA 1
ATOM 647 C C . LEU A 1 87 ? 4.832 -5.439 -19.562 1.00 87.56 87 LEU A C 1
ATOM 649 O O . LEU A 1 87 ? 4.151 -6.192 -18.882 1.00 87.56 87 LEU A O 1
ATOM 653 N N . VAL A 1 88 ? 5.974 -4.920 -19.105 1.00 87.31 88 VAL A N 1
ATOM 654 C CA . VAL A 1 88 ? 6.527 -5.241 -17.776 1.00 87.31 88 VAL A CA 1
ATOM 655 C C . VAL A 1 88 ? 6.086 -4.225 -16.724 1.00 87.31 88 VAL A C 1
ATOM 657 O O . VAL A 1 88 ? 5.638 -4.612 -15.643 1.00 87.31 88 VAL A O 1
ATOM 660 N N . TRP A 1 89 ? 6.163 -2.927 -17.027 1.00 84.81 89 TRP A N 1
ATOM 661 C CA . TRP A 1 89 ? 5.900 -1.872 -16.047 1.00 84.81 89 TRP A CA 1
ATOM 662 C C . TRP A 1 89 ? 4.416 -1.720 -15.712 1.00 84.81 89 TRP A C 1
ATOM 664 O O . TRP A 1 89 ? 4.102 -1.505 -14.543 1.00 84.81 89 TRP A O 1
ATOM 674 N N . LEU A 1 90 ? 3.494 -1.885 -16.676 1.00 85.62 90 LEU A N 1
ATOM 675 C CA . LEU A 1 90 ? 2.049 -1.822 -16.395 1.00 85.62 90 LEU A CA 1
ATOM 676 C C . LEU A 1 90 ? 1.597 -2.893 -15.392 1.00 85.62 90 LEU A C 1
ATOM 678 O O . LEU A 1 90 ? 1.000 -2.529 -14.376 1.00 85.62 90 LEU A O 1
ATOM 682 N N . PRO A 1 91 ? 1.847 -4.199 -15.627 1.00 88.06 91 PRO A N 1
ATOM 683 C CA . PRO A 1 91 ? 1.421 -5.211 -14.677 1.00 88.06 91 PRO A CA 1
ATOM 684 C C . PRO A 1 91 ? 2.180 -5.081 -13.363 1.00 88.06 91 PRO A C 1
ATOM 686 O O . PRO A 1 91 ? 1.557 -5.235 -12.320 1.00 88.06 91 PRO A O 1
ATOM 689 N N . LEU A 1 92 ? 3.472 -4.732 -13.373 1.00 88.19 92 LEU A N 1
ATOM 690 C CA . LEU A 1 92 ? 4.220 -4.525 -12.133 1.00 88.19 92 LEU A CA 1
ATOM 691 C C . LEU A 1 92 ? 3.604 -3.401 -11.286 1.00 88.19 92 LEU A C 1
ATOM 693 O O . LEU A 1 92 ? 3.352 -3.601 -10.099 1.00 88.19 92 LEU A O 1
ATOM 697 N N . ALA A 1 93 ? 3.282 -2.256 -11.896 1.00 85.69 93 ALA A N 1
ATOM 698 C CA . ALA A 1 93 ? 2.618 -1.142 -11.223 1.00 85.69 93 ALA A CA 1
ATOM 699 C C . ALA A 1 93 ? 1.233 -1.533 -10.686 1.00 85.69 93 ALA A C 1
ATOM 701 O O . ALA A 1 93 ? 0.891 -1.197 -9.547 1.00 85.69 93 ALA A O 1
ATOM 702 N N . ALA A 1 94 ? 0.449 -2.277 -11.472 1.00 85.81 94 ALA A N 1
ATOM 703 C CA . ALA A 1 94 ? -0.862 -2.768 -11.058 1.00 85.81 94 ALA A CA 1
ATOM 704 C C . ALA A 1 94 ? -0.755 -3.744 -9.875 1.00 85.81 94 ALA A C 1
ATOM 706 O O . ALA A 1 94 ? -1.454 -3.579 -8.874 1.00 85.81 94 ALA A O 1
ATOM 707 N N . PHE A 1 95 ? 0.155 -4.718 -9.947 1.00 87.00 95 PHE A N 1
ATOM 708 C CA . PHE A 1 95 ? 0.393 -5.690 -8.879 1.00 87.00 95 PHE A CA 1
ATOM 709 C C . PHE A 1 95 ? 0.884 -5.023 -7.596 1.00 87.00 95 PHE A C 1
ATOM 711 O O . PHE A 1 95 ? 0.356 -5.330 -6.526 1.00 87.00 95 PHE A O 1
ATOM 718 N N . LEU A 1 96 ? 1.838 -4.087 -7.686 1.00 84.88 96 LEU A N 1
ATOM 719 C CA . LEU A 1 96 ? 2.298 -3.327 -6.522 1.00 84.88 96 LEU A CA 1
ATOM 720 C C . LEU A 1 96 ? 1.151 -2.538 -5.894 1.00 84.88 96 LEU A C 1
ATOM 722 O O . LEU A 1 96 ? 0.942 -2.626 -4.686 1.00 84.88 96 LEU A O 1
ATOM 726 N N . SER A 1 97 ? 0.379 -1.813 -6.702 1.00 81.38 97 SER A N 1
ATOM 727 C CA . SER A 1 97 ? -0.725 -0.988 -6.204 1.00 81.38 97 SER A CA 1
ATOM 728 C C . SER A 1 97 ? -1.782 -1.843 -5.501 1.00 81.38 97 SER A C 1
ATOM 730 O O . SER A 1 97 ? -2.145 -1.570 -4.359 1.00 81.38 97 SER A O 1
ATOM 732 N N . ILE A 1 98 ? -2.228 -2.932 -6.133 1.00 80.69 98 ILE A N 1
ATOM 733 C CA . ILE A 1 98 ? -3.236 -3.842 -5.566 1.00 80.69 98 ILE A CA 1
ATOM 734 C C . ILE A 1 98 ? -2.706 -4.537 -4.304 1.00 80.69 98 ILE A C 1
ATOM 736 O O . ILE A 1 98 ? -3.430 -4.660 -3.310 1.00 80.69 98 ILE A O 1
ATOM 740 N N . GLY A 1 99 ? -1.444 -4.973 -4.329 1.00 80.69 99 GLY A N 1
ATOM 741 C CA . GLY A 1 99 ? -0.784 -5.624 -3.203 1.00 80.69 99 GLY A CA 1
ATOM 742 C C . GLY A 1 99 ? -0.648 -4.708 -1.990 1.00 80.69 99 GLY A C 1
ATOM 743 O O . GLY A 1 99 ? -0.856 -5.164 -0.869 1.00 80.69 99 GLY A O 1
ATOM 744 N N . LEU A 1 100 ? -0.369 -3.419 -2.204 1.00 76.25 100 LEU A N 1
ATOM 745 C CA . LEU A 1 100 ? -0.15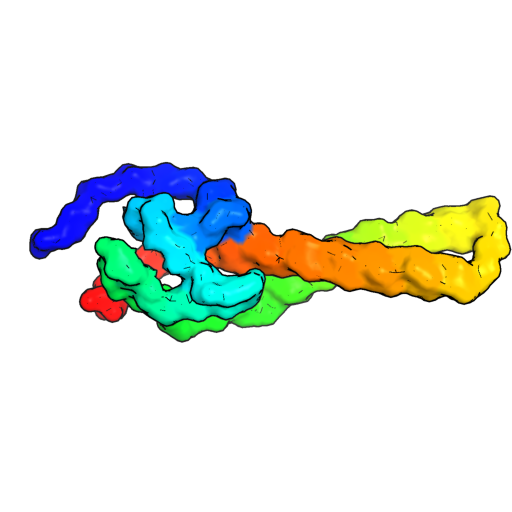7 -2.446 -1.132 1.00 76.25 100 LEU A CA 1
ATOM 746 C C . LEU A 1 100 ? -1.470 -1.869 -0.580 1.00 76.25 100 LEU A C 1
ATOM 748 O O . LEU A 1 100 ? -1.563 -1.630 0.622 1.00 76.25 100 LEU A O 1
ATOM 752 N N . ILE A 1 101 ? -2.514 -1.719 -1.406 1.00 76.38 101 ILE A N 1
ATOM 753 C CA . ILE A 1 101 ? -3.832 -1.203 -0.978 1.00 76.38 101 ILE A CA 1
ATOM 754 C C . ILE A 1 101 ? -4.425 -2.008 0.182 1.00 76.38 101 ILE A C 1
ATOM 756 O O . ILE A 1 101 ? -5.020 -1.438 1.100 1.00 76.38 101 ILE A O 1
ATOM 760 N N . ARG A 1 102 ? -4.257 -3.331 0.171 1.00 71.19 102 ARG A N 1
ATOM 761 C CA . ARG A 1 102 ? -4.850 -4.226 1.175 1.00 71.19 102 ARG A CA 1
ATOM 762 C C . ARG A 1 1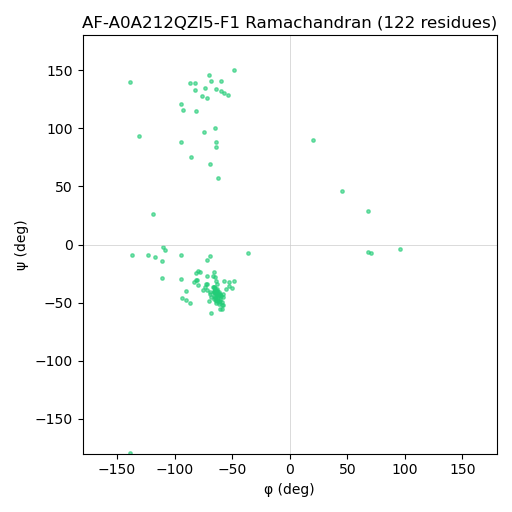02 ? -4.266 -4.072 2.582 1.00 71.19 102 ARG A C 1
ATOM 764 O O . ARG A 1 102 ? -5.042 -3.745 3.484 1.00 71.19 102 ARG A O 1
ATOM 771 N N . PRO A 1 103 ? -2.951 -4.262 2.804 1.00 69.31 103 PRO A N 1
ATOM 772 C CA . PRO A 1 103 ? -2.364 -4.096 4.127 1.00 69.31 103 PRO A CA 1
ATOM 773 C C . PRO A 1 103 ? -2.492 -2.655 4.611 1.00 69.31 103 PRO A C 1
ATOM 775 O O . PRO A 1 103 ? -2.717 -2.432 5.797 1.00 69.31 103 PRO A O 1
ATOM 778 N N . PHE A 1 104 ? -2.417 -1.674 3.707 1.00 71.94 104 PHE A N 1
ATOM 779 C CA . PHE A 1 104 ? -2.465 -0.267 4.085 1.00 71.94 104 PHE A CA 1
ATOM 780 C C . PHE A 1 104 ? -3.851 0.152 4.589 1.00 71.94 104 PHE A C 1
ATOM 782 O O . PHE A 1 104 ? -3.945 0.792 5.636 1.00 71.94 104 PHE A O 1
ATOM 789 N N . LYS A 1 105 ? -4.940 -0.280 3.929 1.00 68.25 105 LYS A N 1
ATOM 790 C CA . LYS A 1 105 ? -6.306 -0.050 4.439 1.00 68.25 105 LYS A CA 1
ATOM 791 C C . LYS A 1 105 ? -6.521 -0.689 5.814 1.00 68.25 105 LYS A C 1
ATOM 793 O O . LYS A 1 105 ? -7.067 -0.039 6.702 1.00 68.25 105 LYS A O 1
ATOM 798 N N . GLY A 1 106 ? -6.067 -1.930 6.014 1.00 69.06 106 GLY A N 1
ATOM 799 C CA . GLY A 1 106 ? -6.178 -2.612 7.311 1.00 69.06 106 GLY A CA 1
ATOM 800 C C . GLY A 1 106 ? -5.351 -1.938 8.412 1.00 69.06 106 GLY A C 1
ATOM 801 O O . GLY A 1 106 ? -5.823 -1.765 9.534 1.00 69.06 106 GLY A O 1
ATOM 802 N N . PHE A 1 107 ? -4.135 -1.503 8.081 1.00 72.25 107 PHE A N 1
ATOM 803 C CA . PHE A 1 107 ? -3.221 -0.824 8.997 1.00 72.25 107 PHE A CA 1
ATOM 804 C C . PHE A 1 107 ? -3.756 0.533 9.455 1.00 72.25 107 PHE A C 1
ATOM 806 O O . PHE A 1 107 ? -3.759 0.832 10.649 1.00 72.25 107 PHE A O 1
ATOM 813 N N . LEU A 1 108 ? -4.253 1.340 8.520 1.00 72.69 108 LEU A N 1
ATOM 814 C CA . LEU A 1 108 ? -4.813 2.651 8.824 1.00 72.69 108 LEU A CA 1
ATOM 815 C C . LEU A 1 108 ? -6.080 2.565 9.656 1.00 72.69 108 LEU A C 1
ATOM 817 O O . LEU A 1 108 ? -6.231 3.347 10.589 1.00 72.69 108 LEU A O 1
ATOM 821 N N . LEU A 1 109 ? -6.953 1.600 9.371 1.00 72.25 109 LEU A N 1
ATOM 822 C CA . LEU A 1 109 ? -8.139 1.371 10.188 1.00 72.25 109 LEU A CA 1
ATOM 823 C C . LEU A 1 109 ? -7.753 0.991 11.625 1.00 72.25 109 LEU A C 1
ATOM 825 O O . LEU A 1 109 ? -8.334 1.494 12.584 1.00 72.25 109 LEU A O 1
ATOM 829 N N . ALA A 1 110 ? -6.723 0.157 11.788 1.00 71.12 110 ALA A N 1
ATOM 830 C CA . ALA A 1 110 ? -6.197 -0.205 13.101 1.00 71.12 110 ALA A CA 1
ATOM 831 C C . ALA A 1 110 ? -5.586 0.999 13.845 1.00 71.12 110 ALA A C 1
ATOM 833 O O . ALA A 1 110 ? -5.768 1.153 15.055 1.00 71.12 110 ALA A O 1
ATOM 834 N N . LEU A 1 111 ? -4.882 1.873 13.121 1.00 73.50 111 LEU A N 1
ATOM 835 C CA . LEU A 1 111 ? -4.329 3.127 13.637 1.00 73.50 111 LEU A CA 1
ATOM 836 C C . LEU A 1 111 ? -5.417 4.119 14.038 1.00 73.50 111 LEU A C 1
ATOM 838 O O . LEU A 1 111 ? -5.353 4.669 15.135 1.00 73.50 111 LEU A O 1
ATOM 842 N N . GLN A 1 112 ? -6.419 4.323 13.185 1.00 75.31 112 GLN A N 1
ATOM 843 C CA . GLN A 1 112 ? -7.564 5.183 13.472 1.00 75.31 112 GLN A CA 1
ATOM 844 C C . GLN A 1 112 ? -8.325 4.678 14.686 1.00 75.31 112 GLN A C 1
ATOM 846 O O . GLN A 1 112 ? -8.613 5.468 15.576 1.00 75.31 112 GLN A O 1
ATOM 851 N N . TYR A 1 113 ? -8.558 3.370 14.792 1.00 71.25 113 TYR A N 1
ATOM 852 C CA . TYR A 1 113 ? -9.141 2.787 15.994 1.00 71.25 113 TYR A CA 1
ATOM 853 C C . TYR A 1 113 ? -8.279 3.087 17.229 1.00 71.25 113 TYR A C 1
ATOM 855 O O . TYR A 1 113 ? -8.790 3.530 18.250 1.00 71.25 113 TYR A O 1
ATOM 863 N N . ARG A 1 114 ? -6.952 2.936 17.146 1.00 70.25 114 ARG A N 1
ATOM 864 C CA . ARG A 1 114 ? -6.054 3.187 18.285 1.00 70.25 114 ARG A CA 1
ATOM 865 C C . ARG A 1 114 ? -6.018 4.654 1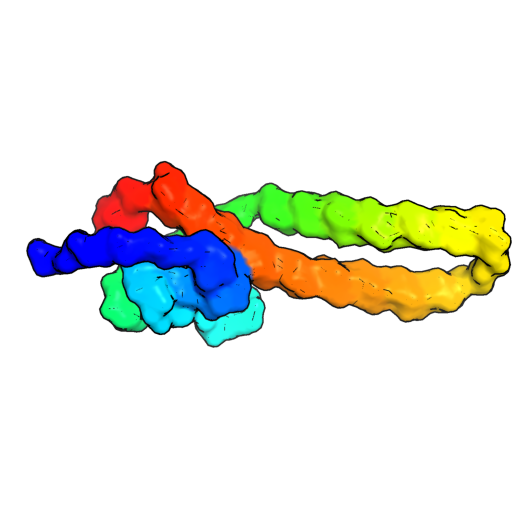8.728 1.00 70.25 114 ARG A C 1
ATOM 867 O O . ARG A 1 114 ? -6.043 4.900 19.932 1.00 70.25 114 ARG A O 1
ATOM 874 N N . TYR A 1 115 ? -5.941 5.594 17.787 1.00 73.25 115 TYR A N 1
ATOM 875 C CA . TYR A 1 115 ? -5.874 7.035 18.070 1.00 73.25 115 TYR A CA 1
ATOM 876 C C . TYR A 1 115 ? -7.238 7.650 18.380 1.00 73.25 115 TYR A C 1
ATOM 878 O O . TYR A 1 115 ? -7.317 8.599 19.151 1.00 73.25 115 TYR A O 1
ATOM 886 N N . ARG A 1 116 ? -8.307 7.105 17.796 1.00 69.94 116 ARG A N 1
ATOM 887 C CA . ARG A 1 116 ? -9.654 7.676 17.826 1.00 69.94 116 ARG A CA 1
ATOM 888 C C . ARG A 1 116 ? -10.685 6.773 18.497 1.00 69.94 116 ARG A C 1
ATOM 890 O O . ARG A 1 116 ? -11.877 6.865 18.230 1.00 69.94 116 ARG A O 1
ATOM 897 N N . ARG A 1 117 ? -10.225 5.910 19.405 1.00 67.56 117 ARG A N 1
ATOM 898 C CA . ARG A 1 117 ? -11.045 4.899 20.094 1.00 67.56 117 ARG A CA 1
ATOM 899 C C . ARG A 1 117 ? -12.301 5.480 20.756 1.00 67.56 117 ARG A C 1
ATOM 901 O O . ARG A 1 117 ? -13.344 4.843 20.720 1.00 67.56 117 ARG A O 1
ATOM 908 N N . HIS A 1 118 ? -12.208 6.694 21.299 1.00 66.00 118 HIS A N 1
ATOM 909 C CA . HIS A 1 118 ? -13.311 7.372 21.986 1.00 66.00 118 HIS A CA 1
ATOM 910 C C . HIS A 1 118 ? -14.484 7.741 21.053 1.00 66.00 118 HIS A C 1
ATOM 912 O O . HIS A 1 118 ? -15.622 7.806 21.502 1.00 66.00 118 HIS A O 1
ATOM 918 N N . GLU A 1 119 ? -14.238 7.958 19.756 1.00 68.06 119 GLU A N 1
ATOM 919 C CA . GLU A 1 119 ? -15.312 8.203 18.775 1.00 68.06 119 GLU A CA 1
ATOM 920 C C . GLU A 1 119 ? -16.025 6.913 18.351 1.00 68.06 119 GLU A C 1
ATOM 922 O O . GLU A 1 119 ? -17.169 6.955 17.908 1.00 68.06 119 GLU A O 1
ATOM 927 N N . PHE A 1 120 ? -15.361 5.762 18.485 1.00 64.94 120 PHE A N 1
ATOM 928 C CA . PHE A 1 120 ? -15.971 4.456 18.224 1.00 64.94 120 PHE A CA 1
ATOM 929 C C . PHE A 1 120 ? -16.803 3.957 19.411 1.00 64.94 120 PHE A C 1
ATOM 931 O O . PHE A 1 120 ? -17.776 3.240 19.197 1.00 64.94 120 PHE A O 1
ATOM 938 N N . ASP A 1 121 ? -16.425 4.336 20.633 1.00 65.25 121 ASP A N 1
ATOM 939 C CA . ASP A 1 121 ? -17.135 3.992 21.872 1.00 65.25 121 ASP A CA 1
ATOM 940 C C . ASP A 1 121 ? -18.420 4.816 22.055 1.00 65.25 121 ASP A C 1
ATOM 942 O O . ASP A 1 121 ? -19.465 4.280 22.397 1.00 65.25 121 ASP A O 1
ATOM 946 N N . SER A 1 122 ? -18.407 6.109 21.705 1.00 64.50 122 SER A N 1
ATOM 947 C CA . SER A 1 122 ? -19.616 6.951 21.758 1.00 64.50 122 SER A CA 1
ATOM 948 C C . SER A 1 122 ? -20.688 6.594 20.717 1.00 64.50 122 SER A C 1
ATOM 950 O O . SER A 1 122 ? -21.795 7.133 20.761 1.00 64.50 122 SER A O 1
ATOM 952 N N . ARG A 1 123 ? -20.358 5.723 19.756 1.00 59.31 123 ARG A N 1
ATOM 953 C CA . ARG A 1 123 ? -21.221 5.308 18.638 1.00 59.31 123 ARG A CA 1
ATOM 954 C C . ARG A 1 123 ? -21.733 3.868 18.757 1.00 59.31 123 ARG A C 1
ATOM 956 O O . ARG A 1 123 ? -22.491 3.452 17.879 1.00 59.31 123 ARG A O 1
ATOM 963 N N . SER A 1 124 ? -21.295 3.109 19.766 1.00 56.94 124 SER A N 1
ATOM 964 C CA . SER A 1 124 ? -21.752 1.738 20.059 1.00 56.94 124 SER A CA 1
ATOM 965 C C . SER A 1 124 ? -22.907 1.719 21.045 1.00 56.94 124 SER A C 1
ATOM 967 O O . SER A 1 124 ? -23.818 0.892 20.822 1.00 56.94 124 SER A O 1
#

Radius of gyration: 19.12 Å; Cα contacts (8 Å, |Δi|>4): 120; chains: 1; bounding box: 43×23×58 Å

Secondary structure (DSSP, 8-state):
----------HHHHHHH-B-TTTSSSBSBSSSS-B-SB-TTT--B-TT----SHHHHHHHHHHHHHHHHHHHHHHHHH---HHHHHHHHHHHHHHHHHHHHHHHHHHHHHHHHHHSHHHHHTT-

Mean predicted aligned error: 11.13 Å